Protein AF-A0A2Z6RYM5-F1 (afdb_monomer_lite)

Secondary structure (DSSP, 8-state):
-PPPPGGGPPP-EEEEEEGGG--S-SSHHHHHHHHHHHHTTSTTEEEEEEETTTTEEEEEES-HHHHHHHHHHHHHHTTTSSS---EEPPEEEETTEEEEGGGS---S--TTS-HHHH-

Organism: NCBI:txid94130

Sequence (119 aa):
MHASTEEDAPIIYNAYVKLSDIEEYFAVDNKIAYIEILTRDFRGFMGIDINKEDNEIIVKNSSYKGMLHMVRLFNHKYRSHPFLKIHQKTYFLIDGLRVFSKEFKILNVPNHLSRDTIE

Radius of gyration: 16.38 Å; chains: 1; bounding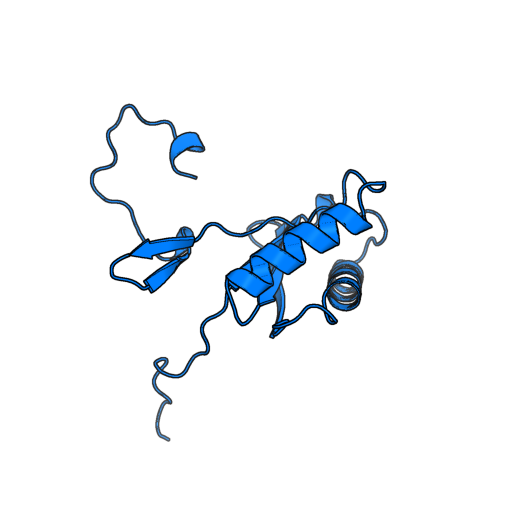 box: 44×42×38 Å

Foldseek 3Di:
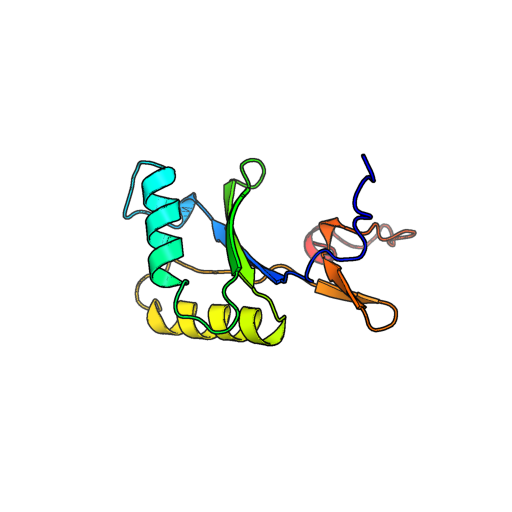DDDDPPVPPQDKWKKKAAQVLDPPDDDPVVVQVVVCVLQVPQAQFDGWDADPVRRIIITIGRDPVSQVVSQVVSCVVCVVSVSTHIGGFDWDQDPNDTDGLVRDDDPPDPPPDDPVNSD

pLDDT: mean 86.39, std 14.26, range [35.72, 98.0]

Structure (mmCIF, N/CA/C/O backbone):
data_AF-A0A2Z6RYM5-F1
#
_entry.id   AF-A0A2Z6RYM5-F1
#
loop_
_atom_site.group_PDB
_atom_site.id
_atom_site.type_symbol
_atom_site.label_atom_id
_atom_site.label_alt_id
_atom_site.label_comp_id
_atom_site.label_asym_id
_atom_site.label_entity_id
_atom_site.label_seq_id
_atom_site.pdbx_PDB_ins_code
_atom_site.Cartn_x
_atom_site.Cartn_y
_atom_site.Cartn_z
_atom_site.occupancy
_atom_site.B_iso_or_equiv
_atom_site.auth_seq_id
_atom_site.auth_comp_id
_atom_site.auth_asym_id
_atom_site.auth_atom_id
_atom_site.pdbx_PDB_model_num
ATOM 1 N N . MET A 1 1 ? -2.241 -27.990 -23.088 1.00 35.72 1 MET A N 1
ATOM 2 C CA . MET A 1 1 ? -2.567 -26.853 -22.205 1.00 35.72 1 MET A CA 1
ATOM 3 C C . MET A 1 1 ? -1.392 -25.898 -22.293 1.00 35.72 1 MET A C 1
ATOM 5 O O . MET A 1 1 ? -0.318 -26.262 -21.837 1.00 35.72 1 MET A O 1
ATOM 9 N N . HIS A 1 2 ? -1.535 -24.777 -23.001 1.00 40.94 2 HIS A N 1
ATOM 10 C CA . HIS A 1 2 ? -0.468 -23.779 -23.083 1.00 40.94 2 HIS A CA 1
ATOM 11 C C . HIS A 1 2 ? -0.430 -23.010 -21.762 1.00 40.94 2 HIS A C 1
ATOM 13 O O . HIS A 1 2 ? -1.435 -22.424 -21.369 1.00 40.94 2 HIS A O 1
ATOM 19 N N . ALA A 1 3 ? 0.706 -23.074 -21.070 1.00 41.31 3 ALA A N 1
ATOM 20 C CA . ALA A 1 3 ? 1.010 -22.182 -19.964 1.00 41.31 3 ALA A CA 1
ATOM 21 C C . ALA A 1 3 ? 1.074 -20.755 -20.526 1.00 41.31 3 ALA A C 1
ATOM 23 O O . ALA A 1 3 ? 1.856 -20.492 -21.439 1.00 41.31 3 ALA A O 1
ATOM 24 N N . SER A 1 4 ? 0.206 -19.870 -20.043 1.00 42.09 4 SER A N 1
ATOM 25 C CA . SER A 1 4 ? 0.260 -18.443 -20.351 1.00 42.09 4 SER A CA 1
ATOM 26 C C . SER A 1 4 ? 1.534 -17.871 -19.740 1.00 42.09 4 SER A C 1
ATOM 28 O O . SER A 1 4 ? 1.712 -17.923 -18.524 1.00 42.09 4 SER A O 1
ATOM 30 N N . THR A 1 5 ? 2.426 -17.379 -20.591 1.00 43.81 5 THR A N 1
ATOM 31 C CA . THR A 1 5 ? 3.615 -16.614 -20.220 1.00 43.81 5 THR A CA 1
ATOM 32 C C . THR A 1 5 ? 3.217 -15.427 -19.339 1.00 43.81 5 THR A C 1
ATOM 34 O O . THR A 1 5 ? 2.278 -14.700 -19.652 1.00 43.81 5 THR A O 1
ATOM 37 N N . GLU A 1 6 ? 3.943 -15.222 -18.239 1.00 54.22 6 GLU A N 1
ATOM 38 C CA . GLU A 1 6 ? 3.793 -14.104 -17.287 1.00 54.22 6 GLU A CA 1
ATOM 39 C C . GLU A 1 6 ? 3.971 -12.704 -17.922 1.00 54.22 6 GLU A C 1
ATOM 41 O O . GLU A 1 6 ? 3.777 -11.693 -17.251 1.00 54.22 6 GLU A O 1
ATOM 46 N N . GLU A 1 7 ? 4.305 -12.625 -19.214 1.00 53.06 7 GLU A N 1
ATOM 47 C CA . GLU A 1 7 ? 4.600 -11.390 -19.954 1.00 53.06 7 GLU A CA 1
ATOM 48 C C . GLU A 1 7 ? 3.396 -10.441 -20.121 1.00 53.06 7 GLU A C 1
ATOM 50 O O . GLU A 1 7 ? 3.602 -9.250 -20.340 1.00 53.06 7 GLU A O 1
ATOM 55 N N . ASP A 1 8 ? 2.159 -10.922 -19.951 1.00 56.97 8 ASP A N 1
ATOM 56 C CA . ASP A 1 8 ? 0.933 -10.108 -20.075 1.00 56.97 8 ASP A CA 1
ATOM 57 C C . ASP A 1 8 ? 0.352 -9.638 -18.727 1.00 56.97 8 ASP A C 1
ATOM 59 O O . ASP A 1 8 ? -0.755 -9.087 -18.670 1.00 56.97 8 ASP A O 1
ATOM 63 N N . ALA A 1 9 ? 1.063 -9.841 -17.611 1.00 63.94 9 ALA A N 1
ATOM 64 C CA . ALA A 1 9 ? 0.593 -9.336 -16.326 1.00 63.94 9 ALA A CA 1
ATOM 65 C C . ALA A 1 9 ? 0.552 -7.791 -16.347 1.00 63.94 9 ALA A C 1
ATOM 67 O O . ALA A 1 9 ? 1.563 -7.144 -16.641 1.00 63.94 9 ALA A O 1
ATOM 68 N N . PRO A 1 10 ? -0.595 -7.157 -16.033 1.00 73.12 10 PRO A N 1
ATOM 69 C CA . PRO A 1 10 ? -0.680 -5.705 -16.023 1.00 73.12 10 PRO A CA 1
ATOM 70 C C . PRO A 1 10 ? 0.275 -5.127 -14.974 1.00 73.12 10 PRO A C 1
ATOM 72 O O . PRO A 1 10 ? 0.367 -5.633 -13.857 1.00 73.12 10 PRO A O 1
ATOM 75 N N . ILE A 1 11 ? 0.959 -4.033 -15.319 1.00 82.44 11 ILE A N 1
ATOM 76 C CA . ILE A 1 11 ? 1.834 -3.323 -14.380 1.00 82.44 11 ILE A CA 1
ATOM 77 C C . ILE A 1 11 ? 0.979 -2.750 -13.244 1.00 82.44 11 ILE A C 1
ATOM 79 O O . ILE A 1 11 ? 0.058 -1.963 -13.480 1.00 82.44 11 ILE A O 1
ATOM 83 N N . ILE A 1 12 ? 1.314 -3.118 -12.007 1.00 91.12 12 ILE A N 1
ATOM 84 C CA . ILE A 1 12 ? 0.593 -2.707 -10.802 1.00 91.12 12 ILE A CA 1
ATOM 85 C C . ILE A 1 12 ? 1.506 -1.868 -9.904 1.00 91.12 12 ILE A C 1
ATOM 87 O O . ILE A 1 12 ? 2.657 -2.208 -9.637 1.00 91.12 12 ILE A O 1
ATOM 91 N N . TYR A 1 13 ? 0.955 -0.774 -9.390 1.00 93.69 13 TYR A N 1
ATOM 92 C CA . TYR A 1 13 ? 1.585 0.115 -8.425 1.00 93.69 13 TYR A CA 1
ATOM 93 C C . TYR A 1 13 ? 0.828 0.079 -7.104 1.00 93.69 13 TYR A C 1
ATOM 95 O O . TYR A 1 13 ? -0.357 0.405 -7.038 1.00 93.69 13 TYR A O 1
ATOM 103 N N . ASN A 1 14 ? 1.537 -0.285 -6.048 1.00 95.44 14 ASN A N 1
ATOM 104 C CA . ASN A 1 14 ? 0.991 -0.564 -4.738 1.00 95.44 14 ASN A CA 1
ATOM 105 C C . ASN A 1 14 ? 1.123 0.651 -3.820 1.00 95.44 14 ASN A C 1
ATOM 107 O O . ASN A 1 14 ? 2.151 1.330 -3.764 1.00 95.44 14 ASN A O 1
ATOM 111 N N . ALA A 1 15 ? 0.073 0.880 -3.052 1.00 97.19 15 ALA A N 1
ATOM 112 C CA . ALA A 1 15 ? 0.112 1.636 -1.815 1.00 97.19 15 ALA A CA 1
ATOM 113 C C . ALA A 1 15 ? -0.281 0.703 -0.666 1.00 97.19 15 ALA A C 1
ATOM 115 O O . ALA A 1 15 ? -0.758 -0.406 -0.908 1.00 97.19 15 ALA A O 1
ATOM 116 N N . TYR A 1 16 ? -0.070 1.121 0.575 1.00 97.56 16 TYR A N 1
ATOM 117 C CA . TYR A 1 16 ? -0.380 0.294 1.730 1.00 97.56 16 TYR A CA 1
ATOM 118 C C . TYR A 1 16 ? -0.923 1.093 2.910 1.00 97.56 16 TYR A C 1
ATOM 120 O O . TYR A 1 16 ? -0.602 2.268 3.078 1.00 97.56 16 TYR A O 1
ATOM 128 N N . VAL A 1 17 ? -1.728 0.434 3.735 1.00 97.06 17 VAL A N 1
ATOM 129 C CA . VAL A 1 17 ? -2.177 0.907 5.051 1.00 97.06 17 VAL A CA 1
ATOM 130 C C . VAL A 1 17 ? -1.742 -0.139 6.071 1.00 97.06 17 VAL A C 1
ATOM 132 O O . VAL A 1 17 ? -1.927 -1.333 5.830 1.00 97.06 17 VAL A O 1
ATOM 135 N N . LYS A 1 18 ? -1.156 0.265 7.201 1.00 96.12 18 LYS A N 1
ATOM 136 C CA . LYS A 1 18 ? -0.814 -0.700 8.254 1.00 96.12 18 LYS A CA 1
ATOM 137 C C . LYS A 1 18 ? -2.085 -1.180 8.943 1.00 96.12 18 LYS A C 1
ATOM 139 O O . LYS A 1 18 ? -2.970 -0.383 9.239 1.00 96.12 18 LYS A O 1
ATOM 144 N N . LEU A 1 19 ? -2.169 -2.469 9.268 1.00 94.81 19 LEU A N 1
ATOM 145 C CA . LEU A 1 19 ? -3.329 -2.989 10.002 1.00 94.81 19 LEU A CA 1
ATOM 146 C C . LEU A 1 19 ? -3.496 -2.343 11.386 1.00 94.81 19 LEU A C 1
ATOM 148 O O . LEU A 1 19 ? -4.626 -2.243 11.869 1.00 94.81 19 LEU A O 1
ATOM 152 N N . SER A 1 20 ? -2.395 -1.918 12.014 1.00 93.06 20 SER A N 1
ATOM 153 C CA . SER A 1 20 ? -2.388 -1.194 13.293 1.00 93.06 20 SER A CA 1
ATOM 154 C C . SER A 1 20 ? -3.074 0.166 13.227 1.00 93.06 20 SER A C 1
ATOM 156 O O . SER A 1 20 ? -3.556 0.643 14.243 1.00 93.06 20 SER A O 1
ATOM 158 N N . ASP A 1 21 ? -3.128 0.764 12.040 1.00 93.56 21 ASP A N 1
ATOM 159 C CA . ASP A 1 21 ? -3.563 2.146 11.835 1.00 93.56 21 ASP A CA 1
ATOM 160 C C . ASP A 1 21 ? -5.081 2.241 11.581 1.00 93.56 21 ASP A C 1
ATOM 162 O O . ASP A 1 21 ? -5.619 3.329 11.380 1.00 93.56 21 ASP A O 1
ATOM 166 N N . ILE A 1 22 ? -5.768 1.091 11.581 1.00 93.00 22 ILE A N 1
ATOM 167 C CA . ILE A 1 22 ? -7.215 0.949 11.390 1.00 93.00 22 ILE A CA 1
ATOM 168 C C . ILE A 1 22 ? -7.819 0.485 12.716 1.00 93.00 22 ILE A C 1
ATOM 170 O O . ILE A 1 22 ? -7.709 -0.691 13.080 1.00 93.00 22 ILE A O 1
ATOM 174 N N . GLU A 1 23 ? -8.451 1.403 13.436 1.00 88.81 23 GLU A N 1
ATOM 175 C CA . GLU A 1 23 ? -9.024 1.163 14.768 1.00 88.81 23 GLU A CA 1
ATOM 176 C C . GLU A 1 23 ? -10.524 0.842 14.708 1.00 88.81 23 GLU A C 1
ATOM 178 O O . GLU A 1 23 ? -11.079 0.271 15.643 1.00 88.81 23 GLU A O 1
ATOM 183 N N . GLU A 1 24 ? -11.185 1.161 13.593 1.00 85.69 24 GLU A N 1
ATOM 184 C CA . GLU A 1 24 ? -12.641 1.090 13.446 1.00 85.69 24 GLU A CA 1
ATOM 185 C C . GLU A 1 24 ? -13.195 -0.342 13.486 1.00 85.69 24 GLU A C 1
ATOM 187 O O . GLU A 1 24 ? -14.374 -0.546 13.777 1.00 85.69 24 GLU A O 1
ATOM 192 N N . TYR A 1 25 ? -12.358 -1.345 13.206 1.00 90.25 25 TYR A N 1
ATOM 193 C CA . TYR A 1 25 ? -12.769 -2.744 13.125 1.00 90.25 25 TYR A CA 1
ATOM 194 C C . TYR A 1 25 ? -11.752 -3.672 13.783 1.00 90.25 25 TYR A C 1
ATOM 196 O O . TYR A 1 25 ? -10.551 -3.485 13.642 1.00 90.25 25 TYR A O 1
ATOM 204 N N . PHE A 1 26 ? -12.224 -4.729 14.447 1.00 87.69 26 PHE A N 1
ATOM 205 C CA . PHE A 1 26 ? -11.348 -5.753 15.033 1.00 87.69 26 PHE A CA 1
ATOM 206 C C . PHE A 1 26 ? -10.988 -6.864 14.042 1.00 87.69 26 PHE A C 1
ATOM 208 O O . PHE A 1 26 ? -9.835 -7.282 13.967 1.00 87.69 26 PHE A O 1
ATOM 215 N N . ALA A 1 27 ? -11.969 -7.339 13.269 1.00 95.19 27 ALA A N 1
ATOM 216 C CA . ALA A 1 27 ? -11.753 -8.394 12.287 1.00 95.19 27 ALA A CA 1
ATOM 217 C C . ALA A 1 27 ? -10.978 -7.863 11.075 1.00 95.19 27 ALA A C 1
ATOM 219 O O . ALA A 1 27 ? -11.331 -6.828 10.508 1.00 95.19 27 ALA A O 1
ATOM 220 N N . VAL A 1 28 ? -9.951 -8.604 10.658 1.00 93.81 28 VAL A N 1
ATOM 221 C CA . VAL A 1 28 ? -9.098 -8.254 9.513 1.00 93.81 28 VAL A CA 1
ATOM 222 C C . VAL A 1 28 ? -9.915 -8.095 8.231 1.00 93.81 28 VAL A C 1
ATOM 224 O O . VAL A 1 28 ? -9.735 -7.108 7.525 1.00 93.81 28 VAL A O 1
ATOM 227 N N . ASP A 1 29 ? -10.872 -8.987 7.977 1.00 95.62 29 ASP A N 1
ATOM 228 C CA . ASP A 1 29 ? -11.715 -8.931 6.775 1.00 95.62 29 ASP A CA 1
ATOM 229 C C . ASP A 1 29 ? -12.539 -7.637 6.705 1.00 95.62 29 ASP A C 1
ATOM 231 O O . ASP A 1 29 ? -12.668 -7.029 5.644 1.00 95.62 29 ASP A O 1
ATOM 235 N N . ASN A 1 30 ? -13.016 -7.144 7.854 1.00 96.75 30 ASN A N 1
ATOM 236 C CA . ASN A 1 30 ? -13.733 -5.871 7.928 1.00 96.75 30 ASN A CA 1
ATOM 237 C C . ASN A 1 30 ? -12.797 -4.682 7.678 1.00 96.75 30 ASN A C 1
ATOM 239 O O . ASN A 1 30 ? -13.195 -3.727 7.015 1.00 96.75 30 ASN A O 1
ATOM 243 N N . LYS A 1 31 ? -11.546 -4.742 8.159 1.00 96.06 31 LYS A N 1
ATOM 244 C CA . LYS A 1 31 ? -10.527 -3.725 7.849 1.00 96.06 31 LYS A CA 1
ATOM 245 C C . LYS A 1 31 ? -10.220 -3.687 6.350 1.00 96.06 31 LYS A C 1
ATOM 247 O O . LYS A 1 31 ? -10.132 -2.603 5.783 1.00 96.06 31 LYS A O 1
ATOM 252 N N . ILE A 1 32 ? -10.097 -4.850 5.706 1.00 96.88 32 ILE A N 1
ATOM 253 C CA . ILE A 1 32 ? -9.882 -4.959 4.254 1.00 96.88 32 ILE A CA 1
ATOM 254 C C . ILE A 1 32 ? -11.058 -4.335 3.503 1.00 96.88 32 ILE A C 1
ATOM 256 O O . ILE A 1 32 ? -10.852 -3.411 2.719 1.00 96.88 32 ILE A O 1
ATOM 260 N N . ALA A 1 33 ? -12.286 -4.767 3.797 1.00 96.81 33 ALA A N 1
ATOM 261 C CA . ALA A 1 33 ? -13.484 -4.234 3.153 1.00 96.81 33 ALA A CA 1
ATOM 262 C C . ALA A 1 33 ? -13.629 -2.717 3.364 1.00 96.81 33 ALA A C 1
ATOM 264 O O . ALA A 1 33 ? -14.008 -1.990 2.446 1.00 96.81 33 ALA A O 1
ATOM 265 N N . TYR A 1 34 ? -13.283 -2.221 4.555 1.00 96.00 34 TYR A N 1
ATOM 266 C CA . TYR A 1 34 ? -13.283 -0.793 4.848 1.00 96.00 34 TYR A CA 1
ATOM 267 C C . TYR A 1 34 ? -12.323 -0.032 3.930 1.00 96.00 34 TYR A C 1
ATOM 269 O O . TYR A 1 34 ? -12.758 0.875 3.222 1.00 96.00 34 TYR A O 1
ATOM 277 N N . ILE A 1 35 ? -11.046 -0.426 3.868 1.00 97.12 35 ILE A N 1
ATOM 278 C CA . ILE A 1 35 ? -10.065 0.237 2.995 1.00 97.12 35 ILE A CA 1
ATOM 279 C C . ILE A 1 35 ? -10.451 0.116 1.518 1.00 97.12 35 ILE A C 1
ATOM 281 O O . ILE A 1 35 ? -10.291 1.083 0.770 1.00 97.12 35 ILE A O 1
ATOM 285 N N . GLU A 1 36 ? -11.004 -1.018 1.093 1.00 97.81 36 GLU A N 1
ATOM 286 C CA . GLU A 1 36 ? -11.500 -1.197 -0.271 1.00 97.81 36 GLU A CA 1
ATOM 287 C C . GLU A 1 36 ? -12.583 -0.169 -0.606 1.00 97.81 36 GLU A C 1
ATOM 289 O O . GLU A 1 36 ? -12.446 0.573 -1.577 1.00 97.81 36 GLU A O 1
ATOM 294 N N . ILE A 1 37 ? -13.616 -0.048 0.232 1.00 96.94 37 ILE A N 1
ATOM 295 C CA . ILE A 1 37 ? -14.695 0.931 0.042 1.00 96.94 37 ILE A CA 1
ATOM 296 C C . ILE A 1 37 ? -14.134 2.353 -0.034 1.00 96.94 37 ILE A C 1
ATOM 298 O O . ILE A 1 37 ? -14.563 3.140 -0.878 1.00 96.94 37 ILE A O 1
ATOM 302 N N . LEU A 1 38 ? -13.160 2.688 0.817 1.00 95.56 38 LEU A N 1
ATOM 303 C CA . LEU A 1 38 ? -12.574 4.025 0.829 1.00 95.56 38 LEU A CA 1
ATOM 304 C C . LEU A 1 38 ? -11.697 4.328 -0.392 1.00 95.56 38 LEU A C 1
ATOM 306 O O . LEU A 1 38 ? -11.446 5.504 -0.670 1.00 95.56 38 LEU A O 1
ATOM 310 N N . THR A 1 39 ? -11.207 3.303 -1.097 1.00 97.00 39 THR A N 1
ATOM 311 C CA . THR A 1 39 ? -10.226 3.465 -2.180 1.00 97.00 39 THR A CA 1
ATOM 312 C C . THR A 1 39 ? -10.739 3.110 -3.577 1.00 97.00 39 THR A C 1
ATOM 314 O O . THR A 1 39 ? -10.148 3.547 -4.566 1.00 97.00 39 THR A O 1
ATOM 317 N N . ARG A 1 40 ? -11.860 2.392 -3.681 1.00 97.00 40 ARG A N 1
ATOM 318 C CA . ARG A 1 40 ? -12.404 1.864 -4.942 1.00 97.00 40 ARG A CA 1
ATOM 319 C C . ARG A 1 40 ? -12.681 2.924 -6.008 1.00 97.00 40 ARG A C 1
ATOM 321 O O . ARG A 1 40 ? -12.504 2.659 -7.193 1.00 97.00 40 ARG A O 1
ATOM 328 N N . ASP A 1 41 ? -13.085 4.123 -5.596 1.00 95.94 41 ASP A N 1
ATOM 329 C CA . ASP A 1 41 ? -13.472 5.192 -6.527 1.00 95.94 41 ASP A CA 1
ATOM 330 C C . ASP A 1 41 ? -12.269 5.997 -7.056 1.00 95.94 41 ASP A C 1
ATOM 332 O O . ASP A 1 41 ? -12.422 6.878 -7.909 1.00 95.94 41 ASP A O 1
ATOM 336 N N . PHE A 1 42 ? -11.047 5.719 -6.583 1.00 95.69 42 PH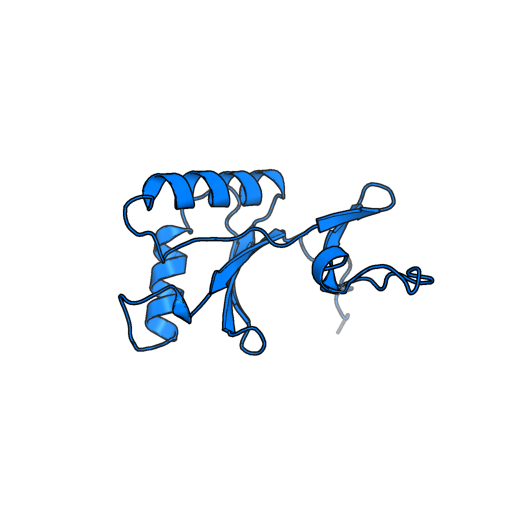E A N 1
ATOM 337 C CA . PHE A 1 42 ? -9.861 6.366 -7.135 1.00 95.69 42 PHE A CA 1
ATOM 338 C C . PHE A 1 42 ? -9.518 5.812 -8.517 1.00 95.69 42 PHE A C 1
ATOM 340 O O . PHE A 1 42 ? -9.499 4.609 -8.772 1.00 95.69 42 PHE A O 1
ATOM 347 N N . ARG A 1 43 ? -9.167 6.725 -9.427 1.00 94.06 43 ARG A N 1
ATOM 348 C CA . ARG A 1 43 ? -8.777 6.377 -10.794 1.00 94.06 43 ARG A CA 1
ATOM 349 C C . ARG A 1 43 ? -7.634 5.358 -10.799 1.00 94.06 43 ARG A C 1
ATOM 351 O O . ARG A 1 43 ? -6.576 5.589 -10.209 1.00 94.06 43 ARG A O 1
ATOM 358 N N . GLY A 1 44 ? -7.837 4.283 -11.554 1.00 95.00 44 GLY A N 1
ATOM 359 C CA . GLY A 1 44 ? -6.855 3.218 -11.717 1.00 95.00 44 GLY A CA 1
ATOM 360 C C . GLY A 1 44 ? -6.843 2.207 -10.577 1.00 95.00 44 GLY A C 1
ATOM 361 O O . GLY A 1 44 ? -5.943 1.383 -10.568 1.00 95.00 44 GLY A O 1
ATOM 362 N N . PHE A 1 45 ? -7.783 2.243 -9.627 1.00 96.88 45 PHE A N 1
ATOM 363 C CA . PHE A 1 45 ? -7.941 1.173 -8.641 1.00 96.88 45 PHE A CA 1
ATOM 364 C C . PHE A 1 45 ? -8.074 -0.196 -9.332 1.00 96.88 45 PHE A C 1
ATOM 366 O O . PHE A 1 45 ? -8.841 -0.343 -10.283 1.00 96.88 45 PHE A O 1
ATOM 373 N N . MET A 1 46 ? -7.309 -1.182 -8.863 1.00 96.81 46 MET A N 1
ATOM 374 C CA . MET A 1 46 ? -7.276 -2.543 -9.416 1.00 96.81 46 MET A CA 1
ATOM 375 C C . MET A 1 46 ? -7.641 -3.627 -8.402 1.00 96.81 46 MET A C 1
ATOM 377 O O . MET A 1 46 ? -7.764 -4.788 -8.779 1.00 96.81 46 MET A O 1
ATOM 381 N N . GLY A 1 47 ? -7.793 -3.273 -7.127 1.00 97.00 47 GLY A N 1
ATOM 382 C CA . GLY A 1 47 ? -8.118 -4.222 -6.072 1.00 97.00 47 GLY A CA 1
ATOM 383 C C . GLY A 1 47 ? -7.309 -3.997 -4.806 1.00 97.00 47 GLY A C 1
ATOM 384 O O . GLY A 1 47 ? -6.483 -3.083 -4.706 1.00 97.00 47 GLY A O 1
ATOM 385 N N . ILE A 1 48 ? -7.554 -4.874 -3.844 1.00 97.56 48 ILE A N 1
ATOM 386 C CA . ILE A 1 48 ? -6.932 -4.864 -2.530 1.00 97.56 48 ILE A CA 1
ATOM 387 C C . ILE A 1 48 ? -6.380 -6.252 -2.206 1.00 97.56 48 ILE A C 1
ATOM 389 O O . ILE A 1 48 ? -6.856 -7.253 -2.737 1.00 97.56 48 ILE A O 1
ATOM 393 N N . ASP A 1 49 ? -5.351 -6.311 -1.373 1.00 96.38 49 ASP A N 1
ATOM 394 C CA . ASP A 1 49 ? -4.728 -7.557 -0.934 1.00 96.38 49 ASP A CA 1
ATOM 395 C C . ASP A 1 49 ? -4.225 -7.422 0.503 1.00 96.38 49 ASP A C 1
ATOM 397 O O . ASP A 1 49 ? -4.083 -6.307 1.010 1.00 96.38 49 ASP A O 1
ATOM 401 N N . ILE A 1 50 ? -3.918 -8.540 1.155 1.00 96.06 50 ILE A N 1
ATOM 402 C CA . ILE A 1 50 ? -3.305 -8.541 2.482 1.00 96.06 50 ILE A CA 1
ATOM 403 C C . ILE A 1 50 ? -1.874 -9.057 2.418 1.00 96.06 50 ILE A C 1
ATOM 405 O O . ILE A 1 50 ? -1.603 -10.198 2.052 1.00 96.06 50 ILE A O 1
ATOM 409 N N . ASN A 1 51 ? -0.947 -8.220 2.864 1.00 94.25 51 ASN A N 1
ATOM 410 C CA . ASN A 1 51 ? 0.412 -8.628 3.148 1.00 94.25 51 ASN A CA 1
ATOM 411 C C . ASN A 1 51 ? 0.510 -9.018 4.628 1.00 94.25 51 ASN A C 1
ATOM 413 O O . ASN A 1 51 ? 0.626 -8.167 5.512 1.00 94.25 51 ASN A O 1
ATOM 417 N N . LYS A 1 52 ? 0.438 -10.326 4.888 1.00 92.00 52 LYS A N 1
ATOM 418 C CA . LYS A 1 52 ? 0.487 -10.892 6.244 1.00 92.00 52 LYS A CA 1
ATOM 419 C C . LYS A 1 52 ? 1.862 -10.764 6.901 1.00 92.00 52 LYS A C 1
ATOM 421 O O . LYS A 1 52 ? 1.928 -10.744 8.122 1.00 92.00 52 LYS A O 1
ATOM 426 N N . GLU A 1 53 ? 2.936 -10.694 6.116 1.00 91.94 53 GLU A N 1
ATOM 427 C CA . GLU A 1 53 ? 4.300 -10.600 6.648 1.00 91.94 53 GLU A CA 1
ATOM 428 C C . GLU A 1 53 ? 4.561 -9.218 7.244 1.00 91.94 53 GLU A C 1
ATOM 430 O O . GLU A 1 53 ? 5.000 -9.104 8.385 1.00 91.94 53 GLU A O 1
ATOM 435 N N . ASP A 1 54 ? 4.216 -8.167 6.495 1.00 91.06 54 ASP A N 1
ATOM 436 C CA . ASP A 1 54 ? 4.413 -6.784 6.939 1.00 91.06 54 ASP A CA 1
ATOM 437 C C . ASP A 1 54 ? 3.221 -6.248 7.765 1.00 91.06 54 ASP A C 1
ATOM 439 O O . ASP A 1 54 ? 3.264 -5.120 8.254 1.00 91.06 54 ASP A O 1
ATOM 443 N N . ASN A 1 55 ? 2.155 -7.041 7.944 1.00 94.88 55 ASN A N 1
ATOM 444 C CA . ASN A 1 55 ? 0.881 -6.620 8.540 1.00 94.88 55 ASN A CA 1
ATOM 445 C C . ASN A 1 55 ? 0.312 -5.354 7.877 1.00 94.88 55 ASN A C 1
ATOM 447 O O . ASN A 1 55 ? -0.050 -4.368 8.533 1.00 94.88 55 ASN A O 1
ATOM 451 N N . GLU A 1 56 ? 0.184 -5.409 6.554 1.00 96.50 56 GLU A N 1
ATOM 452 C CA . GLU A 1 56 ? -0.312 -4.312 5.727 1.00 96.50 56 GLU A CA 1
ATOM 453 C C . GLU A 1 56 ? -1.463 -4.751 4.821 1.00 96.50 56 GLU A C 1
ATOM 455 O O . GLU A 1 56 ? -1.508 -5.873 4.318 1.00 96.50 56 GLU A O 1
ATOM 460 N N . ILE A 1 57 ? -2.371 -3.821 4.553 1.00 97.81 57 ILE A N 1
ATOM 461 C CA . ILE A 1 57 ? -3.361 -3.935 3.487 1.00 97.81 57 ILE A CA 1
ATOM 462 C C . ILE A 1 57 ? -2.804 -3.210 2.265 1.00 97.81 57 ILE A C 1
ATOM 464 O O . ILE A 1 57 ? -2.479 -2.026 2.346 1.00 97.81 57 ILE A O 1
ATOM 468 N N . ILE A 1 58 ? -2.688 -3.913 1.141 1.00 97.69 58 ILE A N 1
ATOM 469 C CA . ILE A 1 58 ? -2.142 -3.406 -0.119 1.00 97.69 58 ILE A CA 1
ATOM 470 C C . ILE A 1 58 ? -3.272 -2.928 -1.020 1.00 97.69 58 ILE A C 1
ATOM 472 O O . ILE A 1 58 ? -4.173 -3.693 -1.335 1.00 97.69 58 ILE A O 1
ATOM 476 N N . VAL A 1 59 ? -3.182 -1.693 -1.506 1.00 98.00 59 VAL A N 1
ATOM 477 C CA . VAL A 1 59 ? -4.101 -1.119 -2.494 1.00 98.00 59 VAL A CA 1
ATOM 478 C C . VAL A 1 59 ? -3.394 -1.052 -3.845 1.00 98.00 59 VAL A C 1
ATOM 480 O O . VAL A 1 59 ? -2.373 -0.374 -3.983 1.00 98.00 59 VAL A O 1
ATOM 483 N N . LYS A 1 60 ? -3.933 -1.759 -4.841 1.00 97.25 60 LYS A N 1
ATOM 484 C CA . LYS A 1 60 ? -3.344 -1.925 -6.177 1.00 97.25 60 LYS A CA 1
ATOM 485 C C . LYS A 1 60 ? -3.867 -0.848 -7.129 1.00 97.25 60 LYS A C 1
ATOM 487 O O . LYS A 1 60 ? -5.073 -0.602 -7.192 1.00 97.25 60 LYS A O 1
ATOM 492 N N . ASN A 1 61 ? -2.978 -0.223 -7.901 1.00 96.69 61 ASN A N 1
ATOM 493 C CA . ASN A 1 61 ? -3.334 0.776 -8.910 1.00 96.69 61 ASN A CA 1
ATOM 494 C C . ASN A 1 61 ? -2.658 0.502 -10.263 1.00 96.69 61 ASN A C 1
ATOM 496 O O . ASN A 1 61 ? -1.487 0.147 -10.311 1.00 96.69 61 ASN A O 1
ATOM 500 N N . SER A 1 62 ? -3.355 0.756 -11.367 1.00 95.06 62 SER A N 1
ATOM 501 C CA . SER A 1 62 ? -2.870 0.530 -12.735 1.00 95.06 62 SER A CA 1
ATOM 502 C C . SER A 1 62 ? -1.865 1.575 -13.225 1.00 95.06 62 SER A C 1
ATOM 504 O O . SER A 1 62 ? -1.349 1.478 -14.336 1.00 95.06 62 SER A O 1
ATOM 506 N N . SER A 1 63 ? -1.620 2.640 -12.456 1.00 93.62 63 SER A N 1
ATOM 507 C CA . SER A 1 63 ? -0.681 3.689 -12.845 1.00 93.62 63 SER A CA 1
ATOM 508 C C . SER A 1 63 ? 0.040 4.298 -11.649 1.00 93.62 63 SER A C 1
ATOM 510 O O . SER A 1 63 ? -0.561 4.607 -10.621 1.00 93.62 63 SER A O 1
ATOM 512 N N . TYR A 1 64 ? 1.333 4.581 -11.814 1.00 92.19 64 TYR A N 1
ATOM 513 C CA . TYR A 1 64 ? 2.130 5.201 -10.756 1.00 92.19 64 TYR A CA 1
ATOM 514 C C . TYR A 1 64 ? 1.566 6.569 -10.346 1.00 92.19 64 TYR A C 1
ATOM 516 O O . TYR A 1 64 ? 1.414 6.865 -9.164 1.00 92.19 64 TYR A O 1
ATOM 524 N N . LYS A 1 65 ? 1.173 7.397 -11.327 1.00 93.19 65 LYS A N 1
ATOM 525 C CA . LYS A 1 65 ? 0.535 8.698 -11.059 1.00 93.19 65 LYS A CA 1
ATOM 526 C C . LYS A 1 65 ? -0.814 8.546 -10.348 1.00 93.19 65 LYS A C 1
ATOM 528 O O . LYS A 1 65 ? -1.128 9.374 -9.498 1.00 93.19 65 LYS A O 1
ATOM 533 N N . GLY A 1 66 ? -1.594 7.517 -10.682 1.00 94.81 66 GLY A N 1
ATOM 534 C CA . GLY A 1 66 ? -2.851 7.195 -10.005 1.00 94.81 66 GLY A CA 1
ATOM 535 C C . GLY A 1 66 ? -2.625 6.825 -8.543 1.00 94.81 66 GLY A C 1
ATOM 536 O O . GLY A 1 66 ? -3.273 7.403 -7.675 1.00 94.81 66 GLY A O 1
ATOM 537 N N . MET A 1 67 ? -1.632 5.973 -8.267 1.00 96.75 67 MET A N 1
ATOM 538 C CA . MET A 1 67 ? -1.223 5.608 -6.908 1.00 96.75 67 MET A CA 1
ATOM 539 C C . MET A 1 67 ? -0.811 6.838 -6.083 1.00 96.75 67 MET A C 1
ATOM 541 O O . MET A 1 67 ? -1.361 7.063 -5.006 1.00 96.75 67 MET A O 1
ATOM 545 N N . LEU A 1 68 ? 0.063 7.701 -6.618 1.00 96.38 68 LEU A N 1
ATOM 546 C CA . LEU A 1 68 ? 0.460 8.943 -5.940 1.00 96.38 68 LEU A CA 1
ATOM 547 C C . LEU A 1 68 ? -0.735 9.867 -5.663 1.00 96.38 68 LEU A C 1
ATOM 549 O O . LEU A 1 68 ? -0.837 10.477 -4.596 1.00 96.38 68 LEU A O 1
ATOM 553 N N . HIS A 1 69 ? -1.646 9.990 -6.632 1.00 97.06 69 HIS A N 1
ATOM 554 C CA . HIS A 1 69 ? -2.812 10.853 -6.498 1.00 97.06 69 HIS A CA 1
ATOM 555 C C . HIS A 1 69 ? -3.791 10.329 -5.443 1.00 97.06 69 HIS A C 1
ATOM 557 O O . HIS A 1 69 ? -4.254 11.109 -4.611 1.00 97.06 69 HIS A O 1
ATOM 563 N N . MET A 1 70 ? -4.046 9.019 -5.447 1.00 97.50 70 MET A N 1
ATOM 564 C CA . MET A 1 70 ? -4.834 8.319 -4.435 1.00 97.50 70 MET A CA 1
ATOM 565 C C . MET A 1 70 ? -4.257 8.560 -3.041 1.00 97.50 70 MET A C 1
ATOM 567 O O . MET A 1 70 ? -4.979 9.030 -2.166 1.00 97.50 70 MET A O 1
ATOM 571 N N . VAL A 1 71 ? -2.951 8.334 -2.853 1.00 97.50 71 VAL A N 1
ATOM 572 C CA . VAL A 1 71 ? -2.281 8.527 -1.559 1.00 97.50 71 VAL A CA 1
ATOM 573 C C . VAL A 1 71 ? -2.455 9.955 -1.045 1.00 97.50 71 VAL A C 1
ATOM 575 O O . VAL A 1 71 ? -2.846 10.176 0.103 1.00 97.50 71 VAL A O 1
ATOM 578 N N . ARG A 1 72 ? -2.228 10.946 -1.915 1.00 97.06 72 ARG A N 1
ATOM 579 C CA . ARG A 1 72 ? -2.368 12.361 -1.558 1.00 97.06 72 ARG A CA 1
ATOM 580 C C . ARG A 1 72 ? -3.802 12.724 -1.172 1.00 97.06 72 ARG A C 1
ATOM 582 O O . ARG A 1 72 ? -4.006 13.390 -0.160 1.00 97.06 72 ARG A O 1
ATOM 589 N N . LEU A 1 73 ? -4.782 12.339 -1.990 1.00 96.75 73 LEU A N 1
ATOM 590 C CA . LEU A 1 73 ? -6.181 12.709 -1.775 1.00 96.75 73 LEU A CA 1
ATOM 591 C C . LEU A 1 73 ? -6.784 11.998 -0.568 1.00 96.75 73 LEU A C 1
ATOM 593 O O . LEU A 1 73 ? -7.484 12.638 0.213 1.00 96.75 73 LEU A O 1
ATOM 597 N N . PHE A 1 74 ? -6.483 10.712 -0.392 1.00 96.81 74 PHE A N 1
ATOM 598 C CA . PHE A 1 74 ? -6.914 9.947 0.770 1.00 96.81 74 PHE A CA 1
ATOM 599 C C . PHE A 1 74 ? -6.405 10.606 2.056 1.00 96.81 74 PHE A C 1
ATOM 601 O O . PHE A 1 74 ? -7.202 11.025 2.893 1.00 96.81 74 PHE A O 1
ATOM 608 N N . ASN A 1 75 ? -5.091 10.819 2.175 1.00 96.12 75 ASN A N 1
ATOM 609 C CA . ASN A 1 75 ? -4.505 11.407 3.384 1.00 96.12 75 ASN A CA 1
ATOM 610 C C . ASN A 1 75 ? -4.973 12.850 3.631 1.00 96.12 75 ASN A C 1
ATOM 612 O O . ASN A 1 75 ? -5.034 13.299 4.774 1.00 96.12 75 ASN A O 1
ATOM 616 N N . HIS A 1 76 ? -5.316 13.592 2.575 1.00 95.31 76 HIS A N 1
ATOM 617 C CA . HIS A 1 76 ? -5.925 14.910 2.720 1.00 95.31 76 HIS A CA 1
ATOM 618 C C . HIS A 1 76 ? -7.358 14.824 3.264 1.00 95.31 76 HIS A C 1
ATOM 620 O O . HIS A 1 76 ? -7.710 15.569 4.177 1.00 95.31 76 HIS A O 1
ATOM 626 N N . LYS A 1 77 ? -8.171 13.902 2.733 1.00 94.19 77 LYS A N 1
ATOM 627 C CA . LYS A 1 77 ? -9.563 13.682 3.147 1.00 94.19 77 LYS A CA 1
ATOM 628 C C . LYS A 1 77 ? -9.662 13.218 4.603 1.00 94.19 77 LYS A C 1
ATOM 630 O O . LYS A 1 77 ? -10.527 13.695 5.328 1.00 94.19 77 LYS A O 1
ATOM 635 N N . TYR A 1 78 ? -8.756 12.344 5.036 1.00 90.88 78 TYR A N 1
ATOM 636 C CA . TYR A 1 78 ? -8.736 11.768 6.386 1.00 90.88 78 TYR A CA 1
ATOM 637 C C . TYR A 1 78 ? -7.753 12.469 7.331 1.00 90.88 78 TYR A C 1
ATOM 639 O O . TYR A 1 78 ? -7.337 11.903 8.332 1.00 90.88 78 TYR A O 1
ATOM 647 N N . ARG A 1 79 ? -7.398 13.734 7.072 1.00 90.06 79 ARG A N 1
ATOM 648 C CA . ARG A 1 79 ? -6.411 14.473 7.881 1.00 90.06 79 ARG A CA 1
ATOM 649 C C . ARG A 1 79 ? -6.781 14.600 9.365 1.00 90.06 79 ARG A C 1
ATOM 651 O O . ARG A 1 79 ? -5.892 14.751 10.197 1.00 90.06 79 ARG A O 1
ATOM 658 N N . SER A 1 80 ? -8.075 14.561 9.686 1.00 88.44 80 SER A N 1
ATOM 659 C CA . SER A 1 80 ? -8.593 14.558 11.061 1.00 88.44 80 SER A CA 1
ATOM 660 C C . SER A 1 80 ? -8.453 13.208 11.775 1.00 88.44 80 SER A C 1
ATOM 662 O O . SER A 1 80 ? -8.635 13.160 12.986 1.00 88.44 80 SER A O 1
ATOM 664 N N . HIS A 1 81 ? -8.122 12.138 11.047 1.00 85.94 81 HIS A N 1
ATOM 665 C CA . HIS A 1 81 ? -7.871 10.792 11.559 1.00 85.94 81 HIS A CA 1
ATOM 666 C C . HIS A 1 81 ? -6.364 10.524 11.441 1.00 85.94 81 HIS A C 1
ATOM 668 O O . HIS A 1 81 ? -5.904 9.992 10.433 1.00 85.94 81 HIS A O 1
ATOM 674 N N . PRO A 1 82 ? -5.552 10.959 12.422 1.00 76.88 82 PRO A N 1
ATOM 675 C CA . PRO A 1 82 ? -4.099 11.035 12.262 1.00 76.88 82 PRO A CA 1
ATOM 676 C C . PRO A 1 82 ? -3.426 9.672 12.068 1.00 76.88 82 PRO A C 1
ATOM 678 O O . PRO A 1 82 ? -2.337 9.628 11.487 1.00 76.88 82 PRO A O 1
ATOM 681 N N . PHE A 1 83 ? -4.063 8.601 12.547 1.00 86.62 83 PHE A N 1
ATOM 682 C CA . PHE A 1 83 ? -3.567 7.232 12.459 1.00 86.62 83 PHE A CA 1
ATOM 683 C C . PHE A 1 83 ? -3.857 6.612 11.092 1.00 86.62 83 PHE A C 1
ATOM 685 O O . PHE A 1 83 ? -2.945 6.066 10.485 1.00 86.62 83 PHE A O 1
ATOM 692 N N . LEU A 1 84 ? -5.064 6.797 10.544 1.00 93.62 84 LEU A N 1
ATOM 693 C CA . LEU A 1 84 ? -5.450 6.223 9.258 1.00 93.62 84 LEU A CA 1
ATOM 694 C C . LEU A 1 84 ? -4.733 6.925 8.095 1.00 93.62 84 LEU A C 1
ATOM 696 O O . LEU A 1 84 ? -5.182 7.952 7.576 1.00 93.62 84 LEU A O 1
ATOM 700 N N . LYS A 1 85 ? -3.618 6.339 7.657 1.00 94.56 85 LYS A N 1
ATOM 701 C CA . LYS A 1 85 ? -2.830 6.831 6.527 1.00 94.56 85 LYS A CA 1
ATOM 702 C C . LYS A 1 85 ? -2.540 5.737 5.525 1.00 94.56 85 LYS A C 1
ATOM 704 O O . LYS A 1 85 ? -2.200 4.609 5.868 1.00 94.56 85 LYS A O 1
ATOM 709 N N . ILE A 1 86 ? -2.607 6.127 4.259 1.00 96.81 86 ILE A N 1
ATOM 710 C CA . ILE A 1 86 ? -2.098 5.319 3.163 1.00 96.81 86 ILE A CA 1
ATOM 711 C C . ILE A 1 86 ? -0.702 5.812 2.776 1.00 96.81 86 ILE A C 1
ATOM 713 O O . ILE A 1 86 ? -0.431 7.013 2.701 1.00 96.81 86 ILE A O 1
ATOM 717 N N . HIS A 1 87 ? 0.192 4.872 2.525 1.00 96.12 87 HIS A N 1
ATOM 718 C CA . HIS A 1 87 ? 1.586 5.100 2.190 1.00 96.12 87 HIS A CA 1
ATOM 719 C C . HIS A 1 87 ? 1.867 4.552 0.795 1.00 96.12 87 HIS A C 1
ATOM 721 O O . HIS A 1 87 ? 1.397 3.481 0.423 1.00 96.12 87 HIS A O 1
ATOM 727 N N . GLN A 1 88 ? 2.643 5.281 0.001 1.00 94.81 88 GLN A N 1
ATOM 728 C CA . GLN A 1 88 ? 3.115 4.769 -1.284 1.00 94.81 88 GLN A CA 1
ATOM 729 C C . GLN A 1 88 ? 4.198 3.707 -1.062 1.00 94.81 88 GLN A C 1
ATOM 731 O O . GLN A 1 88 ? 5.072 3.897 -0.215 1.00 94.81 88 GLN A O 1
ATOM 736 N N . LYS A 1 89 ? 4.191 2.620 -1.842 1.00 92.75 89 LYS A N 1
ATOM 737 C CA . LYS A 1 89 ? 5.390 1.783 -1.970 1.00 92.75 89 LYS A CA 1
ATOM 738 C C . LYS A 1 89 ? 6.433 2.506 -2.830 1.00 92.75 89 LYS A C 1
ATOM 740 O O . LYS A 1 89 ? 6.087 3.296 -3.712 1.00 92.75 89 LYS A O 1
ATOM 745 N N . THR A 1 90 ? 7.710 2.248 -2.562 1.00 87.31 90 THR A N 1
ATOM 746 C CA . THR A 1 90 ? 8.825 2.907 -3.253 1.00 87.31 90 THR A CA 1
ATOM 747 C C . THR A 1 90 ? 9.164 2.177 -4.547 1.00 87.31 90 THR A C 1
ATOM 749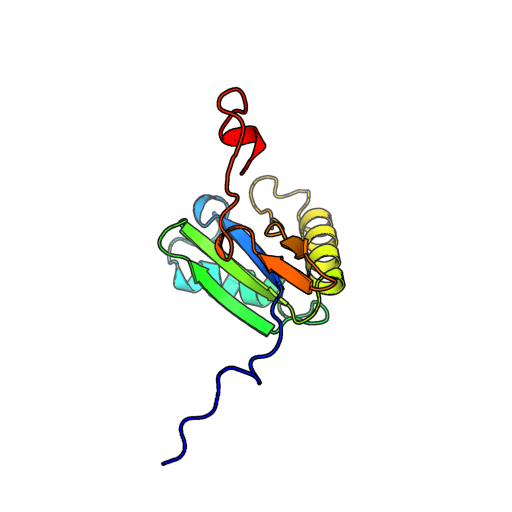 O O . THR A 1 90 ? 9.436 0.978 -4.545 1.00 87.31 90 THR A O 1
ATOM 752 N N . TYR A 1 91 ? 9.164 2.923 -5.652 1.00 86.06 91 TYR A N 1
ATOM 753 C CA . TYR A 1 91 ? 9.502 2.430 -6.984 1.00 86.06 91 TYR A CA 1
ATOM 754 C C . TYR A 1 91 ? 10.705 3.187 -7.537 1.00 86.06 91 TYR A C 1
ATOM 756 O O . TYR A 1 91 ? 10.714 4.421 -7.530 1.00 86.06 91 TYR A O 1
ATOM 764 N N . PHE A 1 92 ? 11.666 2.455 -8.087 1.00 81.50 92 PHE A N 1
ATOM 765 C CA . PHE A 1 92 ? 12.878 3.002 -8.692 1.00 81.50 92 PHE A CA 1
ATOM 766 C C . PHE A 1 92 ? 12.783 2.962 -10.212 1.00 81.50 92 PHE A C 1
ATOM 768 O O . PHE A 1 92 ? 12.180 2.048 -10.769 1.00 81.50 92 PHE A O 1
ATOM 775 N N . LEU A 1 93 ? 13.345 3.971 -10.880 1.00 82.06 93 LEU A N 1
ATOM 776 C CA . LEU A 1 93 ? 13.416 4.014 -12.338 1.00 82.06 93 LEU A CA 1
ATOM 777 C C . LEU A 1 93 ? 14.719 3.347 -12.790 1.00 82.06 93 LEU A C 1
ATOM 779 O O . LEU A 1 93 ? 15.792 3.896 -12.553 1.00 82.06 93 LEU A O 1
ATOM 783 N N . ILE A 1 94 ? 14.611 2.188 -13.431 1.00 80.81 94 ILE A N 1
ATOM 784 C CA . ILE A 1 94 ? 15.731 1.406 -13.963 1.00 80.81 94 ILE A CA 1
ATOM 785 C C . ILE A 1 94 ? 15.434 1.158 -15.440 1.00 80.81 94 ILE A C 1
ATOM 787 O O . ILE A 1 94 ? 14.380 0.619 -15.763 1.00 80.81 94 ILE A O 1
ATOM 791 N N . ASP A 1 95 ? 16.305 1.626 -16.335 1.00 83.50 95 ASP A N 1
ATOM 792 C CA . ASP A 1 95 ? 16.163 1.472 -17.793 1.00 83.50 95 ASP A CA 1
ATOM 793 C C . ASP A 1 95 ? 14.781 1.876 -18.348 1.00 83.50 95 ASP A C 1
ATOM 795 O O . ASP A 1 95 ? 14.232 1.269 -19.263 1.00 83.50 95 ASP A O 1
ATOM 799 N N . GLY A 1 96 ? 14.184 2.925 -17.771 1.00 79.44 96 GLY A N 1
ATOM 800 C CA . GLY A 1 96 ? 12.859 3.423 -18.160 1.00 79.44 96 GLY A CA 1
ATOM 801 C C . GLY A 1 96 ? 11.675 2.667 -17.540 1.00 79.44 96 GLY A C 1
ATOM 802 O O . GLY A 1 96 ? 10.537 3.117 -17.679 1.00 79.44 96 GLY A O 1
ATOM 803 N N . LEU A 1 97 ? 11.924 1.588 -16.797 1.00 81.12 97 LEU A N 1
ATOM 804 C CA . LEU A 1 97 ? 10.921 0.801 -16.083 1.00 81.12 97 LEU A CA 1
ATOM 805 C C . LEU A 1 97 ? 10.886 1.161 -14.596 1.00 81.12 97 LEU A C 1
ATOM 807 O O . LEU A 1 97 ? 11.902 1.476 -13.981 1.00 81.12 97 LEU A O 1
ATOM 811 N N . ARG A 1 98 ? 9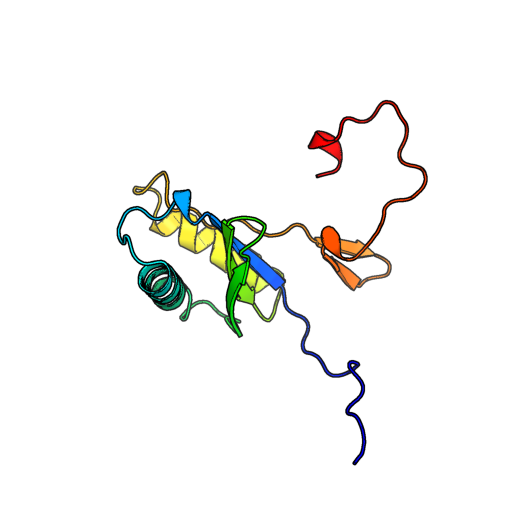.688 1.132 -14.004 1.00 82.56 98 ARG A N 1
ATOM 812 C CA . ARG A 1 98 ? 9.511 1.324 -12.560 1.00 82.56 98 ARG A CA 1
ATOM 813 C C . ARG A 1 98 ? 9.487 -0.028 -11.869 1.00 82.56 98 ARG A C 1
ATOM 815 O O . ARG A 1 98 ? 8.539 -0.773 -12.079 1.00 82.56 98 ARG A O 1
ATOM 822 N N . VAL A 1 99 ? 10.476 -0.285 -11.023 1.00 79.75 99 VAL A N 1
ATOM 823 C CA . VAL A 1 99 ? 10.640 -1.557 -10.307 1.00 79.75 99 VAL A CA 1
ATOM 824 C C . VAL A 1 99 ? 10.427 -1.336 -8.813 1.00 79.75 99 VAL A C 1
ATOM 826 O O . VAL A 1 99 ? 10.888 -0.328 -8.262 1.00 79.75 99 VAL A O 1
ATOM 829 N N . PHE A 1 100 ? 9.689 -2.233 -8.158 1.00 78.75 100 PHE A N 1
ATOM 830 C CA . PHE A 1 100 ? 9.438 -2.142 -6.721 1.00 78.75 100 PHE A CA 1
ATOM 831 C C . PHE A 1 100 ? 10.702 -2.497 -5.926 1.00 78.75 100 PHE A C 1
ATOM 833 O O . PHE A 1 100 ? 11.446 -3.398 -6.301 1.00 78.75 100 PHE A O 1
ATOM 840 N N . SER A 1 101 ? 10.950 -1.815 -4.804 1.00 71.62 101 SER A N 1
ATOM 841 C CA . SER A 1 101 ? 12.172 -1.996 -4.002 1.00 71.62 101 SER A CA 1
ATOM 842 C C . SER A 1 101 ? 12.448 -3.438 -3.558 1.00 71.62 101 SER A C 1
ATOM 844 O O . SER A 1 101 ? 13.608 -3.823 -3.465 1.00 71.62 101 SER A O 1
ATOM 846 N N . LYS A 1 102 ? 11.409 -4.254 -3.319 1.00 72.00 102 LYS A N 1
ATOM 847 C CA . LYS A 1 102 ? 11.571 -5.670 -2.937 1.00 72.00 102 LYS A CA 1
ATOM 848 C C . LYS A 1 102 ? 11.812 -6.615 -4.128 1.00 72.00 102 LYS A C 1
ATOM 850 O O . LYS A 1 102 ? 12.118 -7.781 -3.908 1.00 72.00 102 LYS A O 1
ATOM 855 N N . GLU A 1 103 ? 11.682 -6.142 -5.369 1.00 68.25 103 GLU A N 1
ATOM 856 C CA . GLU A 1 103 ? 11.843 -6.955 -6.589 1.00 68.25 103 GLU A CA 1
ATOM 857 C C . GLU A 1 103 ? 13.275 -6.937 -7.142 1.00 68.25 103 GLU A C 1
ATOM 859 O O . GLU A 1 103 ? 13.592 -7.693 -8.059 1.00 68.25 103 GLU A O 1
ATOM 864 N N . PHE A 1 104 ? 14.166 -6.104 -6.595 1.00 68.31 104 PHE A N 1
ATOM 865 C CA . PHE A 1 104 ? 15.563 -6.053 -7.019 1.00 68.31 104 PHE A CA 1
ATOM 866 C C . PHE A 1 104 ? 16.523 -6.012 -5.833 1.00 68.31 104 PHE A C 1
ATOM 868 O O . PHE A 1 104 ? 16.181 -5.628 -4.717 1.00 68.31 104 PHE A O 1
ATOM 875 N N . LYS A 1 105 ? 17.768 -6.415 -6.092 1.00 69.38 105 LYS A N 1
ATOM 876 C CA . LYS A 1 105 ? 18.851 -6.375 -5.112 1.00 69.38 105 LYS A CA 1
ATOM 877 C C . LYS A 1 105 ? 19.869 -5.324 -5.526 1.00 69.38 105 LYS A C 1
ATOM 879 O O . LYS A 1 105 ? 20.414 -5.391 -6.624 1.00 69.38 105 LYS A O 1
ATOM 884 N N . ILE A 1 106 ? 20.166 -4.388 -4.629 1.00 71.69 106 ILE A N 1
ATOM 885 C CA . ILE A 1 106 ? 21.284 -3.460 -4.815 1.00 71.69 106 ILE A CA 1
ATOM 886 C C . ILE A 1 106 ? 22.567 -4.203 -4.439 1.00 71.69 106 ILE A C 1
ATOM 888 O O . ILE A 1 106 ? 22.732 -4.658 -3.306 1.00 71.69 106 ILE A O 1
ATOM 892 N N . LEU A 1 107 ? 23.464 -4.370 -5.407 1.00 76.50 107 LEU A N 1
ATOM 893 C CA . LEU A 1 107 ? 24.788 -4.948 -5.185 1.00 76.50 107 LEU A CA 1
ATOM 894 C C . LEU A 1 107 ? 25.793 -3.837 -4.867 1.00 76.50 107 LEU A C 1
ATOM 896 O O . LEU A 1 107 ? 25.621 -2.699 -5.294 1.00 76.50 107 LEU A O 1
ATOM 900 N N . ASN A 1 108 ? 26.859 -4.182 -4.142 1.00 80.50 108 ASN A N 1
ATOM 901 C CA . ASN A 1 108 ? 27.959 -3.268 -3.806 1.00 80.50 108 ASN A CA 1
ATOM 902 C C . ASN A 1 108 ? 27.531 -2.018 -3.014 1.00 80.50 108 ASN A C 1
ATOM 904 O O . ASN A 1 108 ? 28.111 -0.946 -3.186 1.00 80.50 108 ASN A O 1
ATOM 908 N N . VAL A 1 109 ? 26.531 -2.150 -2.135 1.00 79.12 109 VAL A N 1
ATOM 909 C CA . VAL A 1 109 ? 26.155 -1.083 -1.197 1.00 79.12 109 VAL A CA 1
ATOM 910 C C . VAL A 1 109 ? 27.356 -0.762 -0.295 1.00 79.12 109 VAL A C 1
ATOM 912 O O . VAL A 1 109 ? 27.856 -1.670 0.373 1.00 79.12 109 VAL A O 1
ATOM 915 N N . PRO A 1 110 ? 27.830 0.495 -0.242 1.00 85.00 110 PRO A N 1
ATOM 916 C CA . PRO A 1 110 ? 28.924 0.874 0.640 1.00 85.00 110 PRO A CA 1
ATOM 917 C C . PRO A 1 110 ? 28.611 0.596 2.116 1.00 85.00 110 PRO A C 1
ATOM 919 O O . PRO A 1 110 ? 27.572 1.007 2.626 1.00 85.00 110 PRO A O 1
ATOM 922 N N . ASN A 1 111 ? 29.557 -0.022 2.827 1.00 83.88 111 ASN A N 1
ATOM 923 C CA . ASN A 1 111 ? 29.382 -0.490 4.213 1.00 83.88 111 ASN A CA 1
ATOM 924 C C . ASN A 1 111 ? 29.064 0.616 5.241 1.00 83.88 111 ASN A C 1
ATOM 926 O O . ASN A 1 111 ? 28.753 0.312 6.387 1.00 83.88 111 ASN A O 1
ATOM 930 N N . HIS A 1 112 ? 29.208 1.889 4.865 1.00 88.69 112 HIS A N 1
ATOM 931 C CA . HIS A 1 112 ? 28.969 3.038 5.738 1.00 88.69 112 HIS A CA 1
ATOM 932 C C . HIS A 1 112 ? 27.534 3.584 5.661 1.00 88.69 112 HIS A C 1
ATOM 934 O O . HIS A 1 112 ? 27.195 4.481 6.430 1.00 88.69 112 HIS A O 1
ATOM 940 N N . LEU A 1 113 ? 26.700 3.090 4.738 1.00 82.81 113 LEU A N 1
ATOM 941 C CA . LEU A 1 113 ? 25.295 3.486 4.644 1.00 82.81 113 LEU A CA 1
ATOM 942 C C . LEU A 1 113 ? 24.453 2.703 5.654 1.00 82.81 113 LEU A C 1
ATOM 944 O O . LEU A 1 113 ? 24.607 1.490 5.795 1.00 82.81 113 LEU A O 1
ATOM 948 N N . SER A 1 114 ? 23.550 3.395 6.353 1.00 81.25 114 SER A N 1
ATOM 949 C CA . SER A 1 114 ? 22.612 2.744 7.269 1.00 81.25 114 SER A CA 1
ATOM 950 C C . SER A 1 114 ? 21.476 2.074 6.498 1.00 81.25 114 SER A C 1
ATOM 952 O O . SER A 1 114 ? 21.119 2.499 5.399 1.00 81.25 114 SER A O 1
ATOM 954 N N . ARG A 1 115 ? 20.873 1.045 7.101 1.00 70.44 115 ARG A N 1
ATOM 955 C CA . ARG A 1 115 ? 19.735 0.328 6.511 1.00 70.44 115 ARG A CA 1
ATOM 956 C C . ARG A 1 115 ? 18.544 1.252 6.248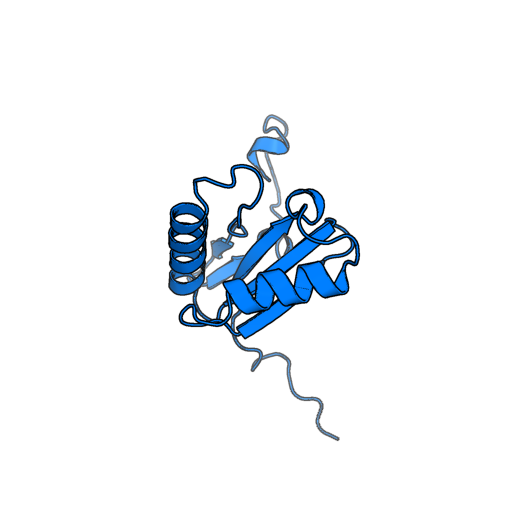 1.00 70.44 115 ARG A C 1
ATOM 958 O O . ARG A 1 115 ? 17.991 1.207 5.159 1.00 70.44 115 ARG A O 1
ATOM 965 N N . ASP A 1 116 ? 18.276 2.169 7.174 1.00 73.88 116 ASP A N 1
ATOM 966 C CA . ASP A 1 116 ? 17.236 3.204 7.053 1.00 73.88 116 ASP A CA 1
ATOM 967 C C . ASP A 1 116 ? 17.476 4.191 5.894 1.00 73.88 116 ASP A C 1
ATOM 969 O O . ASP A 1 116 ? 16.583 4.936 5.517 1.00 73.88 116 ASP A O 1
ATOM 973 N N . THR A 1 117 ? 18.700 4.260 5.355 1.00 71.38 117 THR A N 1
ATOM 974 C CA . THR A 1 117 ? 19.000 5.080 4.166 1.00 71.38 117 THR A CA 1
ATOM 975 C C . THR A 1 117 ? 18.668 4.337 2.869 1.00 71.38 117 THR A C 1
ATOM 977 O O . THR A 1 117 ? 18.528 4.953 1.813 1.00 71.38 117 THR A O 1
ATOM 980 N N . ILE A 1 118 ? 18.604 3.007 2.932 1.00 68.31 118 ILE A N 1
ATOM 981 C CA . ILE A 1 118 ? 18.413 2.113 1.786 1.00 68.31 118 ILE A CA 1
ATOM 982 C C . ILE A 1 118 ? 16.937 1.709 1.652 1.00 68.31 118 ILE A C 1
ATOM 984 O O . ILE A 1 118 ? 16.455 1.569 0.526 1.00 68.31 118 ILE A O 1
ATOM 988 N N . GLU A 1 119 ? 16.251 1.504 2.781 1.00 56.59 119 GLU A N 1
ATOM 989 C CA . GLU A 1 119 ? 14.831 1.122 2.893 1.00 56.59 119 GLU A CA 1
ATOM 990 C C . GLU A 1 119 ? 13.908 2.343 3.031 1.00 56.59 119 GLU A C 1
ATOM 992 O O . GLU A 1 119 ? 12.861 2.357 2.336 1.00 56.59 119 GLU A O 1
#